Protein AF-A0A936B765-F1 (afdb_monomer)

Mean predicted aligned error: 6.39 Å

Nearest PDB structures (foldseek):
  8abq-assembly1_C  TM=3.363E-01  e=2.699E+00  Homo sapiens
  8a1g-assembly2_D  TM=4.398E-01  e=5.601E+00  Homo sapiens
  8ceg-assembly1_A  TM=3.003E-01  e=4.733E+00  Homo sapiens

Solvent-accessible surface area (backbone atoms only — not comparable to full-atom values): 5578 Å² total; per-residue (Å²): 110,64,68,58,41,49,53,52,23,52,53,29,41,52,51,13,52,52,27,38,53,50,14,51,54,41,45,52,51,48,56,52,36,48,75,72,72,44,90,72,77,67,60,62,27,50,51,26,42,51,48,14,52,53,28,41,53,36,19,53,47,26,51,40,48,60,72,67,76,54,84,56,64,68,59,52,52,60,49,45,44,65,59,49,53,51,51,52,50,52,52,51,53,51,49,49,54,64,71,44,73,75,64,80,126

Foldseek 3Di:
DLVVLVVLLVVLQVLLVVLVVQLVVVVVVCVVCVVVVHDDDPVRSVVSNVSSVLSVVLSVLSVCVSVVNDDDPVSVCSNCVVVVVVVVVVVVVVVVCVVCVNPDD

Sequence (105 aa):
MKSLILILTILYSVVAIYTAYMAIIHLFVYFANQRLGHTESFRLPLIYLTCALLFGTVSFIGYKLFSGSSSHFLLKTWFYLPATAVGLYVLWAILLVFSSGGKWN

Structure (mmCIF, N/CA/C/O backbone):
data_AF-A0A936B765-F1
#
_entry.id   AF-A0A936B765-F1
#
loop_
_atom_site.group_PDB
_atom_site.id
_atom_site.type_symbol
_atom_site.label_atom_id
_atom_site.label_alt_id
_atom_site.label_comp_id
_atom_site.label_asym_id
_atom_site.label_entity_id
_atom_site.label_seq_id
_atom_site.pdbx_PDB_ins_code
_atom_site.Cartn_x
_atom_site.Cartn_y
_atom_site.Cartn_z
_atom_site.occupancy
_atom_site.B_iso_or_equiv
_atom_site.auth_seq_id
_atom_site.auth_comp_id
_atom_site.auth_asym_id
_atom_site.auth_atom_id
_atom_site.pdbx_PDB_model_num
ATOM 1 N N . MET A 1 1 ? -16.602 3.463 14.759 1.00 68.94 1 MET A N 1
ATOM 2 C CA . MET A 1 1 ? -15.832 2.498 13.930 1.00 68.94 1 MET A CA 1
ATOM 3 C C . MET A 1 1 ? -15.842 2.822 12.437 1.00 68.94 1 MET A C 1
ATOM 5 O O . MET A 1 1 ? -14.774 2.797 11.844 1.00 68.94 1 MET A O 1
ATOM 9 N N . LYS A 1 2 ? -16.987 3.164 11.820 1.00 80.81 2 LYS A N 1
ATOM 10 C CA . LYS A 1 2 ? -17.045 3.499 10.380 1.00 80.81 2 LYS A CA 1
ATOM 11 C C . LYS A 1 2 ? -16.109 4.644 9.964 1.00 80.81 2 LYS A C 1
ATOM 13 O O . LYS A 1 2 ? -15.440 4.520 8.948 1.00 80.81 2 LYS A O 1
ATOM 18 N N . SER A 1 3 ? -15.986 5.695 10.779 1.00 86.19 3 SER A N 1
ATOM 19 C CA . SER A 1 3 ? -15.067 6.812 10.508 1.00 86.19 3 SER A CA 1
ATOM 20 C C . SER A 1 3 ? -13.597 6.379 10.467 1.00 86.19 3 SER A C 1
ATOM 22 O O . SER A 1 3 ? -12.851 6.832 9.613 1.00 86.19 3 SER A O 1
ATOM 24 N N . LEU A 1 4 ? -13.188 5.448 11.338 1.00 88.25 4 LEU A N 1
ATOM 25 C CA . LEU A 1 4 ? -11.821 4.915 11.355 1.00 88.25 4 LEU A CA 1
ATOM 26 C C . LEU A 1 4 ? -11.534 4.068 10.108 1.00 88.25 4 LEU A C 1
ATOM 28 O O . LEU A 1 4 ? -10.472 4.205 9.513 1.00 88.25 4 LEU A O 1
ATOM 32 N N . ILE A 1 5 ? -12.493 3.237 9.683 1.00 90.44 5 ILE A N 1
ATOM 33 C CA . ILE A 1 5 ? -12.384 2.467 8.432 1.00 90.44 5 ILE A CA 1
ATOM 34 C C . ILE A 1 5 ? -12.235 3.420 7.243 1.00 90.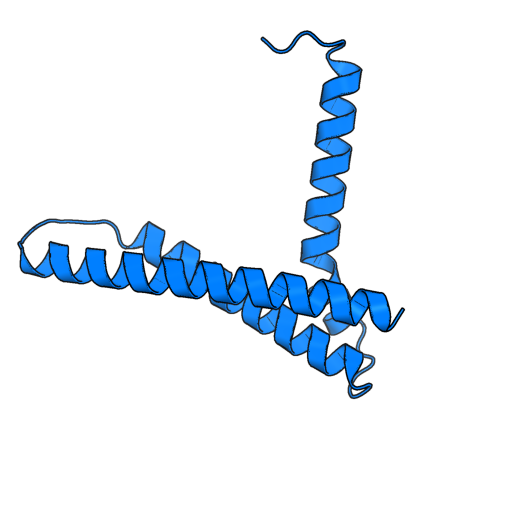44 5 ILE A C 1
ATOM 36 O O . ILE A 1 5 ? -11.377 3.198 6.395 1.00 90.44 5 ILE A O 1
ATOM 40 N N . LEU A 1 6 ? -13.019 4.500 7.203 1.00 91.31 6 LEU A N 1
ATOM 41 C CA . LEU A 1 6 ? -12.935 5.503 6.143 1.00 91.31 6 LEU A CA 1
ATOM 42 C C . LEU A 1 6 ? -11.556 6.175 6.102 1.00 91.31 6 LEU A C 1
ATOM 44 O O . LEU A 1 6 ? -10.936 6.215 5.044 1.00 91.31 6 LEU A O 1
ATOM 48 N N . ILE A 1 7 ? -11.054 6.644 7.249 1.00 93.50 7 ILE A N 1
ATOM 49 C CA . ILE A 1 7 ? -9.739 7.298 7.349 1.00 93.50 7 ILE A CA 1
ATOM 50 C C . ILE A 1 7 ? -8.627 6.352 6.886 1.00 93.50 7 ILE A C 1
ATOM 52 O O . ILE A 1 7 ? -7.822 6.727 6.036 1.00 93.50 7 ILE A O 1
ATOM 56 N N . LEU A 1 8 ? -8.600 5.115 7.392 1.00 93.44 8 LEU A N 1
ATOM 57 C CA . LEU A 1 8 ? -7.602 4.122 6.986 1.00 93.44 8 LEU A CA 1
ATOM 58 C C . LEU A 1 8 ? -7.702 3.786 5.495 1.00 93.44 8 LEU A C 1
ATOM 60 O O . LEU A 1 8 ? -6.681 3.694 4.825 1.00 93.44 8 LEU A O 1
ATOM 64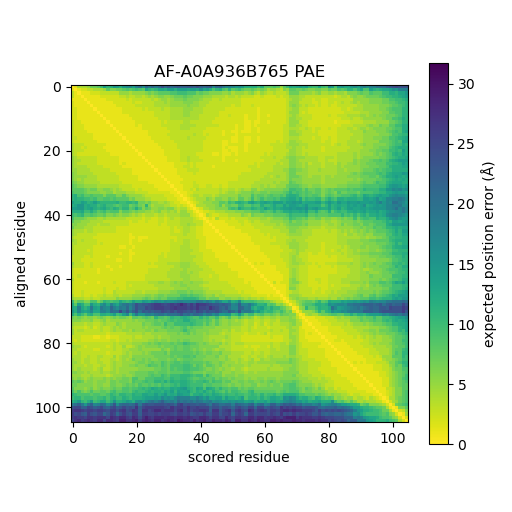 N N . THR A 1 9 ? -8.918 3.675 4.956 1.00 94.19 9 THR A N 1
ATOM 65 C CA . THR A 1 9 ? -9.132 3.438 3.520 1.00 94.19 9 THR A CA 1
ATOM 66 C C . THR A 1 9 ? -8.548 4.573 2.684 1.00 94.19 9 THR A C 1
ATOM 68 O O . THR A 1 9 ? -7.837 4.310 1.720 1.00 94.19 9 THR A O 1
ATOM 71 N N . ILE A 1 10 ? -8.788 5.831 3.068 1.00 95.19 10 ILE A N 1
ATOM 72 C CA . ILE A 1 10 ? -8.218 6.998 2.381 1.00 95.19 10 ILE A CA 1
ATOM 73 C C . ILE A 1 10 ? -6.688 6.969 2.453 1.00 95.19 10 ILE A C 1
ATOM 75 O O . ILE A 1 10 ? -6.035 7.138 1.426 1.00 95.19 10 ILE A O 1
ATOM 79 N N . LEU A 1 11 ? -6.111 6.701 3.628 1.00 95.19 11 LEU A N 1
ATOM 80 C CA . LEU A 1 11 ? -4.657 6.599 3.788 1.00 95.19 11 LEU A CA 1
ATOM 81 C C . LEU A 1 11 ? -4.063 5.506 2.891 1.00 95.19 11 LEU A C 1
ATOM 83 O O . LEU A 1 11 ? -3.095 5.759 2.176 1.00 95.19 11 LEU A O 1
ATOM 87 N N . TYR A 1 12 ? -4.667 4.316 2.863 1.00 95.38 12 TYR A N 1
ATOM 88 C CA . TYR A 1 12 ? -4.225 3.228 1.990 1.00 95.38 12 TYR A CA 1
ATOM 89 C C . TYR A 1 12 ? -4.369 3.576 0.508 1.00 95.38 12 TYR A C 1
ATOM 91 O O . TYR A 1 12 ? -3.470 3.259 -0.266 1.00 95.38 12 TYR A O 1
ATOM 99 N N . SER A 1 13 ? -5.433 4.280 0.110 1.00 95.56 13 SER A N 1
ATOM 100 C CA . SER A 1 13 ? -5.585 4.787 -1.259 1.00 95.56 13 SER A CA 1
ATOM 101 C C . SER A 1 13 ? -4.474 5.760 -1.639 1.00 95.56 13 SER A C 1
ATOM 103 O O . SER A 1 13 ? -3.911 5.642 -2.723 1.00 95.56 13 SER A O 1
ATOM 105 N N . VAL A 1 14 ? -4.125 6.701 -0.758 1.00 97.31 14 VAL A N 1
ATOM 106 C CA . VAL A 1 14 ? -3.044 7.665 -1.013 1.00 97.31 14 VAL A CA 1
ATOM 107 C C . VAL A 1 14 ? -1.708 6.940 -1.184 1.00 97.31 14 VAL A C 1
ATOM 109 O O . VAL A 1 14 ? -0.981 7.212 -2.140 1.00 97.31 14 VAL A O 1
ATOM 112 N N . VAL A 1 15 ? -1.408 5.966 -0.319 1.00 95.19 15 VAL A N 1
ATOM 113 C CA . VAL A 1 15 ? -0.189 5.146 -0.430 1.00 95.19 15 VAL A CA 1
ATOM 114 C C . VAL A 1 15 ? -0.190 4.314 -1.716 1.00 95.19 15 VAL A C 1
ATOM 116 O O . VAL A 1 15 ? 0.833 4.245 -2.400 1.00 95.19 15 VAL A O 1
ATOM 119 N N . ALA A 1 16 ? -1.326 3.720 -2.090 1.00 96.56 16 ALA A N 1
ATOM 120 C CA . ALA A 1 16 ? -1.466 2.967 -3.336 1.00 96.56 16 ALA A CA 1
ATOM 121 C C . ALA A 1 16 ? -1.218 3.852 -4.568 1.00 96.56 16 ALA A C 1
ATOM 123 O O . ALA A 1 16 ? -0.471 3.462 -5.460 1.00 96.56 16 ALA A O 1
ATOM 124 N N . ILE A 1 17 ? -1.779 5.065 -4.596 1.00 97.50 17 ILE A N 1
ATOM 125 C CA . ILE A 1 17 ? -1.579 6.028 -5.690 1.00 97.50 17 ILE A CA 1
ATOM 126 C C . ILE A 1 17 ? -0.110 6.451 -5.775 1.00 97.50 17 ILE A C 1
ATOM 128 O O . ILE A 1 17 ? 0.472 6.437 -6.858 1.00 97.50 17 ILE A O 1
ATOM 132 N N . TYR A 1 18 ? 0.512 6.787 -4.643 1.00 97.19 18 TYR A N 1
ATOM 133 C CA . TYR A 1 18 ? 1.921 7.177 -4.604 1.00 97.19 18 TYR A CA 1
ATOM 134 C C . TYR A 1 18 ? 2.848 6.054 -5.091 1.00 97.19 18 TYR A C 1
ATOM 136 O O . TYR A 1 18 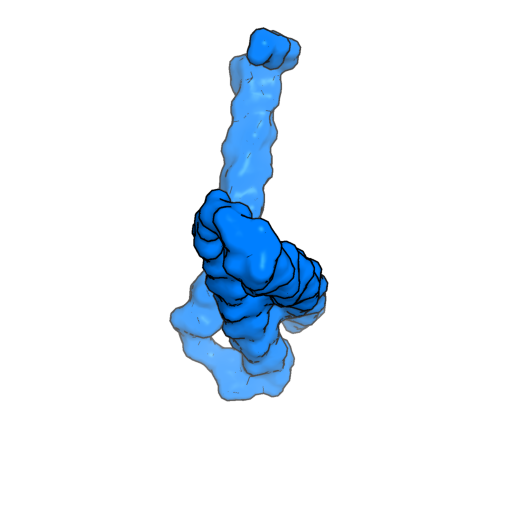? 3.736 6.279 -5.914 1.00 97.19 18 TYR A O 1
ATOM 144 N N . THR A 1 19 ? 2.633 4.828 -4.612 1.00 96.50 19 THR A N 1
ATOM 145 C CA . THR A 1 19 ? 3.444 3.671 -5.018 1.00 96.50 19 THR A CA 1
ATOM 146 C C . THR A 1 19 ? 3.200 3.285 -6.475 1.00 96.50 19 THR A C 1
ATOM 148 O O . THR A 1 19 ? 4.158 2.945 -7.165 1.00 96.50 19 THR A O 1
ATOM 151 N N . ALA A 1 20 ? 1.972 3.420 -6.985 1.00 96.69 20 ALA A N 1
ATOM 152 C CA . ALA A 1 20 ? 1.671 3.240 -8.405 1.00 96.69 20 ALA A CA 1
ATOM 153 C C . ALA A 1 20 ? 2.393 4.281 -9.271 1.00 96.69 20 ALA A C 1
ATOM 155 O O . ALA A 1 20 ? 3.007 3.925 -10.276 1.00 96.69 20 ALA A O 1
ATOM 156 N N . TYR A 1 21 ? 2.381 5.550 -8.856 1.00 97.19 21 TYR A N 1
ATOM 157 C CA . TYR A 1 21 ? 3.137 6.611 -9.516 1.00 97.19 21 TYR A CA 1
ATOM 158 C C . TYR A 1 21 ? 4.636 6.282 -9.557 1.00 97.19 21 TYR A C 1
ATOM 160 O O . TYR A 1 21 ? 5.240 6.287 -10.630 1.00 97.19 21 TYR A O 1
ATOM 168 N N . MET A 1 22 ? 5.227 5.905 -8.417 1.00 97.19 22 MET A N 1
ATOM 169 C CA . MET A 1 22 ? 6.637 5.508 -8.363 1.00 97.19 22 MET A CA 1
ATOM 170 C C . MET A 1 22 ? 6.933 4.291 -9.242 1.00 97.19 22 MET A C 1
ATOM 172 O O . MET A 1 22 ? 7.949 4.286 -9.936 1.00 97.19 22 MET A O 1
ATOM 176 N N . ALA A 1 23 ? 6.048 3.293 -9.270 1.00 96.25 23 ALA A N 1
ATOM 177 C CA . ALA A 1 23 ? 6.192 2.129 -10.136 1.00 96.25 23 ALA A CA 1
ATOM 178 C C . ALA A 1 23 ? 6.240 2.529 -11.615 1.00 96.25 23 ALA A C 1
ATOM 180 O O . ALA A 1 23 ? 7.125 2.074 -12.334 1.00 96.25 23 ALA A O 1
ATOM 181 N N . ILE A 1 24 ? 5.338 3.412 -12.056 1.00 96.06 24 ILE A N 1
ATOM 182 C CA . ILE A 1 24 ? 5.280 3.881 -13.448 1.00 96.06 24 ILE A CA 1
ATOM 183 C C . ILE A 1 24 ? 6.563 4.622 -13.829 1.00 96.06 24 ILE A C 1
ATOM 185 O O . ILE A 1 24 ? 7.137 4.333 -14.878 1.00 96.06 24 ILE A O 1
ATOM 189 N N . ILE A 1 25 ? 7.046 5.534 -12.980 1.00 96.38 25 ILE A N 1
ATOM 190 C CA . ILE A 1 25 ? 8.282 6.280 -13.251 1.00 96.38 25 ILE A CA 1
ATOM 191 C C . ILE A 1 25 ? 9.481 5.331 -13.359 1.00 96.38 25 ILE A C 1
ATOM 193 O O . ILE A 1 25 ? 10.238 5.408 -14.323 1.00 96.38 25 ILE A O 1
ATOM 197 N N . HIS A 1 26 ? 9.635 4.395 -12.420 1.00 93.94 26 HIS A N 1
ATOM 198 C CA . HIS A 1 26 ? 10.758 3.454 -12.450 1.00 93.94 26 HIS A CA 1
ATOM 199 C C . HIS A 1 26 ? 10.657 2.461 -13.613 1.00 93.94 26 HIS A C 1
ATOM 201 O O . HIS A 1 26 ? 11.681 2.075 -14.169 1.00 93.94 26 HIS A O 1
ATOM 207 N N . LEU A 1 27 ? 9.445 2.065 -14.015 1.00 94.12 27 LEU A N 1
ATOM 208 C CA . LEU A 1 27 ? 9.234 1.262 -15.220 1.00 94.12 27 LEU A CA 1
ATOM 209 C C . LEU A 1 27 ? 9.642 2.032 -16.473 1.00 94.12 27 LEU A C 1
ATOM 211 O O . LEU A 1 27 ? 10.339 1.487 -17.326 1.00 94.12 27 LEU A O 1
ATOM 215 N N . PHE A 1 28 ? 9.235 3.297 -16.575 1.00 93.81 28 PHE A N 1
ATOM 216 C CA . PHE A 1 28 ? 9.617 4.155 -17.688 1.00 93.81 28 PHE A CA 1
ATOM 217 C C . PHE A 1 28 ? 11.141 4.292 -17.788 1.00 93.81 28 PHE A C 1
ATOM 219 O O . PHE A 1 28 ? 11.697 4.060 -18.860 1.00 93.81 28 PHE A O 1
ATOM 226 N N . VAL A 1 29 ? 11.811 4.598 -16.672 1.00 92.75 29 VAL A N 1
ATOM 227 C CA . VAL A 1 29 ? 13.276 4.715 -16.607 1.00 92.75 29 VAL A CA 1
ATOM 228 C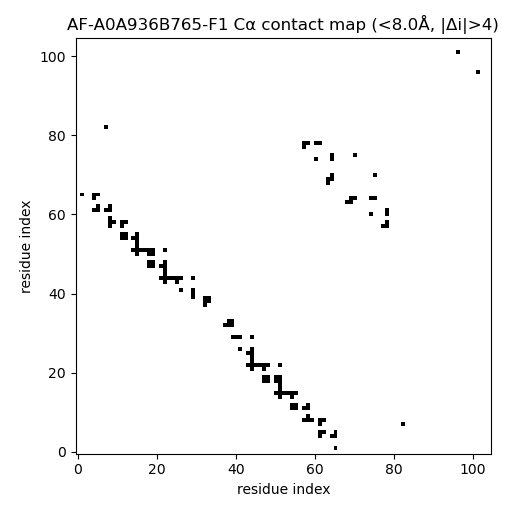 C . VAL A 1 29 ? 13.949 3.398 -16.999 1.00 92.75 29 VAL A C 1
ATOM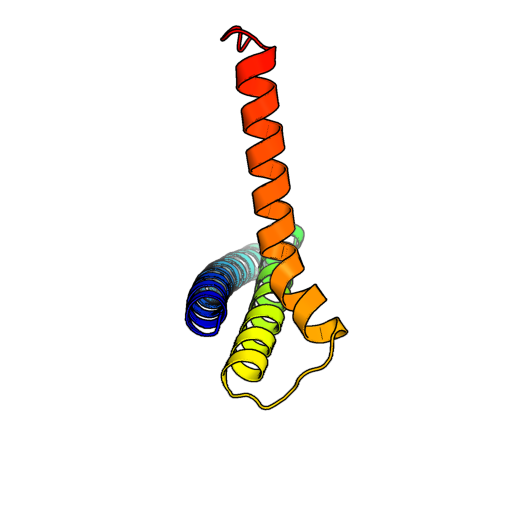 230 O O . VAL A 1 29 ? 14.814 3.402 -17.870 1.00 92.75 29 VAL A O 1
ATOM 233 N N . TYR A 1 30 ? 13.481 2.268 -16.460 1.00 93.56 30 TYR A N 1
ATOM 234 C CA . TYR A 1 30 ? 14.001 0.942 -16.800 1.00 93.56 30 TYR A CA 1
ATOM 235 C C . TYR A 1 30 ? 13.937 0.662 -18.309 1.00 93.56 30 TYR A C 1
ATOM 237 O O . TYR A 1 30 ? 14.938 0.282 -18.921 1.00 93.56 30 TYR A O 1
ATOM 245 N N . PHE A 1 31 ? 12.779 0.885 -18.939 1.00 93.00 31 PHE A N 1
ATOM 246 C CA . PHE A 1 31 ? 12.625 0.654 -20.377 1.00 93.00 31 PHE A CA 1
ATOM 247 C C . PHE A 1 31 ? 13.407 1.661 -21.227 1.00 93.00 31 PHE A C 1
ATOM 249 O O . PHE A 1 31 ? 13.925 1.292 -22.283 1.00 93.00 31 PHE A O 1
ATOM 256 N N . ALA A 1 32 ? 13.516 2.917 -20.787 1.00 92.06 32 ALA A N 1
ATOM 257 C CA . ALA A 1 32 ? 14.334 3.921 -21.459 1.00 92.06 32 ALA A CA 1
ATOM 258 C C . ALA A 1 32 ? 15.820 3.526 -21.440 1.00 92.06 32 ALA A C 1
ATOM 260 O O . ALA A 1 32 ? 16.472 3.536 -22.483 1.00 92.06 32 ALA A O 1
ATOM 261 N N . ASN A 1 33 ? 16.328 3.089 -20.288 1.00 91.31 33 ASN A N 1
ATOM 262 C CA . ASN A 1 33 ? 17.720 2.680 -20.125 1.00 91.31 33 ASN A CA 1
ATOM 263 C C . ASN A 1 33 ? 18.056 1.401 -20.895 1.00 91.31 33 ASN A C 1
ATOM 265 O O . ASN A 1 33 ? 19.110 1.340 -21.530 1.00 91.31 33 ASN A O 1
ATOM 269 N N . GLN A 1 34 ? 17.136 0.433 -20.959 1.00 89.44 34 GLN A N 1
ATOM 270 C CA . GLN A 1 34 ? 17.317 -0.740 -21.821 1.00 89.44 34 GLN A CA 1
ATOM 271 C C . GLN A 1 34 ? 17.466 -0.370 -23.300 1.00 89.44 34 GLN A C 1
ATOM 273 O O . GLN A 1 34 ? 18.293 -0.956 -23.997 1.00 89.44 34 GLN A O 1
ATOM 278 N N . ARG A 1 35 ? 16.707 0.619 -23.788 1.00 88.50 35 ARG A N 1
ATOM 279 C CA . ARG A 1 35 ? 16.824 1.094 -25.178 1.00 88.50 35 ARG A CA 1
ATOM 280 C C . ARG A 1 35 ? 18.143 1.814 -25.455 1.00 88.50 35 ARG A C 1
ATOM 282 O O . ARG A 1 35 ? 18.598 1.800 -26.593 1.00 88.50 35 ARG A O 1
ATOM 289 N N . LEU A 1 36 ? 18.752 2.411 -24.434 1.00 91.56 36 LEU A N 1
ATOM 290 C CA . LEU A 1 36 ? 20.067 3.058 -24.508 1.00 91.56 36 LEU A CA 1
ATOM 291 C C . LEU A 1 36 ? 21.236 2.069 -24.337 1.00 91.56 36 LEU A C 1
ATOM 293 O O . LEU A 1 36 ? 22.392 2.477 -24.382 1.00 91.56 36 LEU A O 1
ATOM 297 N N . GLY A 1 37 ? 20.954 0.773 -24.156 1.00 89.94 37 GLY A N 1
ATOM 298 C CA . GLY A 1 37 ? 21.971 -0.263 -23.961 1.00 89.94 37 GLY A CA 1
ATOM 299 C C . GLY A 1 37 ? 22.505 -0.358 -22.528 1.00 89.94 37 GLY A C 1
ATOM 300 O O . GLY A 1 37 ? 23.474 -1.076 -22.286 1.00 89.94 37 GLY A O 1
ATOM 301 N N . HIS A 1 38 ? 21.882 0.331 -21.568 1.00 88.69 38 HIS A N 1
ATOM 302 C CA . HIS A 1 38 ? 22.235 0.234 -20.156 1.00 88.69 38 HIS A CA 1
ATOM 303 C C . HIS A 1 38 ? 21.497 -0.927 -19.480 1.00 88.69 38 HIS A C 1
ATOM 305 O O . HIS A 1 38 ? 20.292 -1.124 -19.654 1.00 88.69 38 HIS A O 1
ATOM 311 N N . THR A 1 39 ? 22.217 -1.690 -18.657 1.00 84.56 39 THR A N 1
ATOM 312 C CA . THR A 1 39 ? 21.634 -2.754 -17.835 1.00 84.56 39 THR A CA 1
ATOM 313 C C . THR A 1 39 ? 21.180 -2.187 -16.495 1.00 84.56 39 THR A C 1
ATOM 315 O O . THR A 1 39 ? 21.994 -1.982 -15.596 1.00 84.56 39 THR A O 1
ATOM 318 N N . GLU A 1 40 ? 19.878 -1.965 -16.339 1.00 84.12 40 GLU A N 1
ATOM 319 C CA . GLU A 1 40 ? 19.273 -1.647 -15.044 1.00 84.12 40 GLU A CA 1
ATOM 320 C C . GLU A 1 40 ? 18.546 -2.846 -14.437 1.00 84.12 40 GLU A C 1
ATOM 322 O O . GLU A 1 40 ? 18.082 -3.751 -15.131 1.00 84.12 40 GLU A O 1
ATOM 327 N N . SER A 1 41 ? 18.436 -2.859 -13.107 1.00 88.56 41 SER A N 1
ATOM 328 C CA . SER A 1 41 ? 17.696 -3.892 -12.386 1.00 88.56 41 SER A CA 1
ATOM 329 C C . SER A 1 41 ? 16.200 -3.580 -12.349 1.00 88.56 41 SER A C 1
ATOM 331 O O . SER A 1 41 ? 15.790 -2.501 -11.928 1.00 88.56 41 SER A O 1
ATOM 333 N N . PHE A 1 42 ? 15.367 -4.576 -12.657 1.00 91.25 42 PHE A N 1
ATOM 334 C CA . PHE A 1 42 ? 13.905 -4.476 -12.544 1.00 91.25 42 PHE A CA 1
ATOM 335 C C . PHE A 1 42 ? 13.391 -4.510 -11.088 1.00 91.25 42 PHE A C 1
ATOM 337 O O . PHE A 1 42 ? 12.191 -4.440 -10.826 1.00 91.25 42 PHE A O 1
ATOM 344 N N . ARG A 1 43 ? 14.284 -4.631 -10.101 1.00 92.62 43 ARG A N 1
ATOM 345 C CA . ARG A 1 43 ? 13.901 -4.828 -8.698 1.00 92.62 43 ARG A CA 1
ATOM 346 C C . ARG A 1 43 ? 13.091 -3.662 -8.127 1.00 92.62 43 ARG A C 1
ATOM 348 O O . ARG A 1 43 ? 12.080 -3.894 -7.475 1.00 92.62 43 ARG A O 1
ATOM 355 N N . LEU A 1 44 ? 13.529 -2.425 -8.360 1.00 90.81 44 LEU A N 1
ATOM 356 C CA . LEU A 1 44 ? 12.855 -1.226 -7.850 1.00 90.81 44 LEU A CA 1
ATOM 357 C C . LEU A 1 44 ? 11.432 -1.056 -8.406 1.00 90.81 44 LEU A C 1
ATOM 359 O O . LEU A 1 44 ? 10.509 -0.957 -7.593 1.00 90.81 44 LEU A O 1
ATOM 363 N N . PRO A 1 45 ? 11.203 -1.075 -9.737 1.00 92.56 45 PRO A N 1
ATOM 364 C CA . PRO A 1 45 ? 9.846 -0.973 -10.266 1.00 92.56 45 PRO A CA 1
ATOM 365 C C . PRO A 1 45 ? 8.950 -2.119 -9.786 1.00 92.56 45 PRO A C 1
ATOM 367 O O . PRO A 1 45 ? 7.794 -1.877 -9.443 1.00 92.56 45 PRO A O 1
ATOM 370 N N . LEU A 1 46 ? 9.482 -3.343 -9.674 1.00 93.50 46 LEU A N 1
ATOM 371 C CA . LEU A 1 46 ? 8.728 -4.490 -9.165 1.00 93.50 46 LEU A CA 1
ATOM 372 C C . LEU A 1 46 ? 8.273 -4.302 -7.711 1.00 93.50 46 LEU A C 1
ATOM 374 O O . LEU A 1 46 ? 7.124 -4.612 -7.392 1.00 93.50 46 LEU A O 1
ATOM 378 N N . ILE A 1 47 ? 9.141 -3.787 -6.832 1.00 95.00 47 ILE A N 1
ATOM 379 C CA . ILE A 1 47 ? 8.789 -3.514 -5.430 1.00 95.00 47 ILE A CA 1
ATOM 380 C C . ILE A 1 47 ? 7.643 -2.503 -5.369 1.00 95.00 47 ILE A C 1
ATOM 382 O O . ILE A 1 47 ? 6.624 -2.781 -4.738 1.00 95.00 47 ILE A O 1
ATOM 386 N N . TYR A 1 48 ? 7.767 -1.369 -6.064 1.00 96.00 48 TYR A N 1
ATOM 387 C CA . TYR A 1 48 ? 6.723 -0.342 -6.059 1.00 96.00 48 TYR A CA 1
ATOM 388 C C . TYR A 1 48 ? 5.406 -0.843 -6.651 1.00 96.00 48 TYR A C 1
ATOM 390 O O . TYR A 1 48 ? 4.345 -0.559 -6.098 1.00 96.00 48 TYR A O 1
ATOM 398 N N . LEU A 1 49 ? 5.462 -1.639 -7.721 1.00 95.19 49 LEU A N 1
ATOM 399 C CA . LEU A 1 49 ? 4.278 -2.231 -8.340 1.00 95.19 49 LEU A CA 1
ATOM 400 C C . LEU A 1 49 ? 3.593 -3.229 -7.399 1.00 95.19 49 LEU A C 1
ATOM 402 O O . LEU A 1 49 ? 2.372 -3.212 -7.252 1.00 95.19 49 LEU A O 1
ATOM 406 N N . THR A 1 50 ? 4.379 -4.047 -6.697 1.00 95.38 50 THR A N 1
ATOM 407 C CA . THR A 1 50 ? 3.862 -4.979 -5.686 1.00 95.38 50 THR A CA 1
ATOM 408 C C . THR A 1 50 ? 3.213 -4.221 -4.528 1.00 95.38 50 THR A C 1
ATOM 410 O O . THR A 1 50 ? 2.109 -4.566 -4.109 1.00 95.38 50 THR A O 1
ATOM 413 N N . CYS A 1 51 ? 3.844 -3.150 -4.039 1.00 94.19 51 CYS A N 1
ATOM 414 C CA . CYS A 1 51 ? 3.267 -2.292 -3.004 1.00 94.19 51 CYS A CA 1
ATOM 415 C C . CYS A 1 51 ? 1.967 -1.620 -3.467 1.00 94.19 51 CYS A C 1
ATOM 417 O O . CYS A 1 51 ? 0.999 -1.608 -2.709 1.00 94.19 51 CYS A O 1
ATOM 419 N N . ALA A 1 52 ? 1.911 -1.121 -4.703 1.00 95.88 52 ALA A N 1
ATOM 420 C CA . ALA A 1 52 ? 0.710 -0.510 -5.265 1.00 95.88 52 ALA A CA 1
ATOM 421 C C . ALA A 1 52 ? -0.465 -1.494 -5.307 1.00 95.88 52 ALA A C 1
ATO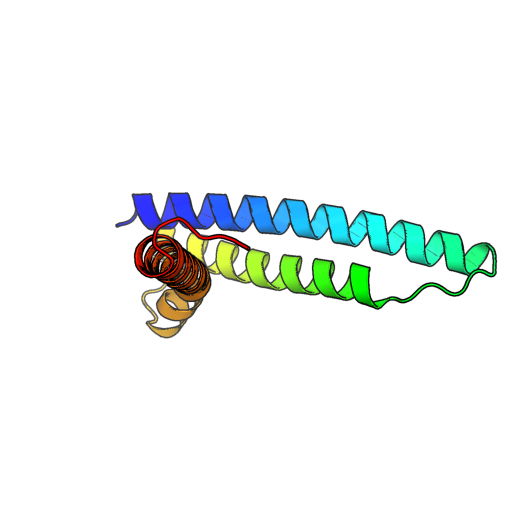M 423 O O . ALA A 1 52 ? -1.573 -1.156 -4.888 1.00 95.88 52 ALA A O 1
ATOM 424 N N . LEU A 1 53 ? -0.214 -2.733 -5.740 1.00 95.75 53 LEU A N 1
ATOM 425 C CA . LEU A 1 53 ? -1.220 -3.795 -5.735 1.00 95.75 53 LEU A CA 1
ATOM 426 C C . LEU A 1 53 ? -1.655 -4.159 -4.311 1.00 95.75 53 LEU A C 1
ATOM 428 O O . LEU A 1 53 ? -2.853 -4.240 -4.035 1.00 95.75 53 LEU A O 1
ATOM 432 N N . LEU A 1 54 ? -0.708 -4.329 -3.387 1.00 94.94 54 LEU A N 1
ATOM 433 C CA . LEU A 1 54 ? -1.013 -4.643 -1.991 1.00 94.94 54 LEU A CA 1
ATOM 434 C C . LEU A 1 54 ? -1.887 -3.555 -1.355 1.00 94.94 54 LEU A C 1
ATOM 436 O O . LEU A 1 54 ? -2.986 -3.854 -0.892 1.00 94.94 54 LEU A O 1
ATOM 440 N N . PHE A 1 55 ? -1.479 -2.287 -1.393 1.00 94.94 55 PHE A N 1
ATOM 441 C CA . PHE A 1 55 ? -2.276 -1.205 -0.806 1.00 94.94 55 PHE A CA 1
ATOM 442 C C . PHE A 1 55 ? -3.580 -0.937 -1.568 1.00 94.94 55 PHE A C 1
ATOM 444 O O . PHE A 1 55 ? -4.587 -0.598 -0.944 1.00 94.94 55 PHE A O 1
ATOM 451 N N . GLY A 1 56 ? -3.607 -1.162 -2.884 1.00 95.12 56 GLY A N 1
ATOM 452 C CA . GLY A 1 56 ? -4.826 -1.091 -3.688 1.00 95.12 56 GLY A CA 1
ATOM 453 C C . GLY A 1 56 ? -5.867 -2.127 -3.258 1.00 95.12 56 GLY A C 1
ATOM 454 O O . GLY A 1 56 ? -7.028 -1.782 -3.035 1.00 95.12 56 GLY A O 1
ATOM 455 N N . THR A 1 57 ? -5.454 -3.384 -3.057 1.00 94.19 57 THR A N 1
ATOM 456 C CA . THR A 1 57 ? -6.358 -4.444 -2.567 1.00 94.19 57 THR A CA 1
ATOM 457 C C . THR A 1 57 ? -6.855 -4.159 -1.153 1.00 94.19 57 THR A C 1
ATOM 459 O O . THR A 1 57 ? -8.048 -4.300 -0.883 1.00 94.19 57 THR A O 1
ATOM 462 N N . VAL A 1 58 ? -5.978 -3.689 -0.261 1.00 94.00 58 VAL A N 1
ATOM 463 C CA . VAL A 1 58 ? -6.351 -3.311 1.109 1.00 94.00 58 VAL A CA 1
ATOM 464 C C . VAL A 1 58 ? -7.353 -2.150 1.105 1.00 94.00 58 VAL A C 1
ATOM 466 O O . VAL A 1 58 ? -8.357 -2.208 1.817 1.00 94.00 58 VAL A O 1
ATOM 469 N N . SER A 1 59 ? -7.140 -1.126 0.274 1.00 93.81 59 SER A N 1
ATOM 470 C CA . SER A 1 59 ? -8.082 -0.011 0.133 1.00 93.81 59 SER A CA 1
ATOM 471 C C . SER A 1 59 ? -9.447 -0.470 -0.398 1.00 93.81 59 SER A C 1
ATOM 473 O O . SER A 1 59 ? -10.489 -0.127 0.168 1.00 93.81 59 SER A O 1
ATOM 475 N N . PHE A 1 60 ? -9.465 -1.333 -1.418 1.00 92.06 60 PHE A N 1
ATOM 476 C CA . PHE A 1 60 ? -10.708 -1.901 -1.944 1.00 92.06 60 PHE A CA 1
ATOM 477 C C . PHE A 1 60 ? -11.489 -2.680 -0.874 1.00 92.06 60 PHE A C 1
ATOM 479 O O . PHE A 1 60 ? -12.709 -2.534 -0.750 1.00 92.06 60 PHE A O 1
ATOM 486 N N . ILE A 1 61 ? -10.788 -3.466 -0.053 1.00 92.00 61 ILE A N 1
ATOM 487 C CA . ILE A 1 61 ? -11.386 -4.171 1.086 1.00 92.00 61 ILE A CA 1
ATOM 488 C C . ILE A 1 61 ? -11.941 -3.172 2.109 1.00 92.00 61 ILE A C 1
ATOM 490 O O . ILE A 1 61 ? -13.064 -3.351 2.583 1.00 92.00 61 ILE A O 1
ATOM 494 N N . GLY A 1 62 ? -11.216 -2.090 2.400 1.00 90.44 62 GLY A N 1
ATOM 495 C CA . GLY A 1 62 ? -11.683 -0.998 3.258 1.00 90.44 62 GLY A CA 1
ATOM 496 C C . GLY A 1 62 ? -12.999 -0.381 2.784 1.00 90.44 62 GLY A C 1
ATOM 497 O O . GLY A 1 62 ? -13.944 -0.243 3.566 1.00 90.44 62 GLY A O 1
ATOM 498 N N . TYR A 1 63 ? -13.121 -0.118 1.482 1.00 91.00 63 TYR A N 1
ATOM 499 C CA . TYR A 1 63 ? -14.363 0.361 0.870 1.00 91.00 63 TYR A CA 1
ATOM 500 C C . TYR A 1 63 ? -15.518 -0.651 1.003 1.00 91.00 63 TYR A C 1
ATOM 502 O O . TYR A 1 63 ? -16.647 -0.280 1.350 1.00 91.00 63 TYR A O 1
ATOM 510 N N . LYS A 1 64 ? -15.255 -1.949 0.795 1.00 89.38 64 LYS A N 1
ATOM 511 C CA . LYS A 1 64 ? -16.251 -3.023 0.986 1.00 89.38 64 LYS A CA 1
ATOM 512 C C . LYS A 1 64 ? -16.699 -3.167 2.445 1.00 89.38 64 LYS A C 1
ATOM 514 O O . LYS A 1 64 ? -17.881 -3.402 2.703 1.00 89.38 64 LYS A O 1
ATOM 519 N N . LEU A 1 65 ? -15.784 -2.995 3.397 1.00 88.62 65 LEU A N 1
ATOM 520 C CA . LEU A 1 65 ? -16.092 -2.987 4.830 1.00 88.62 65 LEU A CA 1
ATOM 521 C C . LEU A 1 65 ? -16.906 -1.746 5.225 1.00 88.62 65 LEU A C 1
ATOM 523 O O . LEU A 1 65 ? -17.845 -1.852 6.015 1.00 88.62 65 LEU A O 1
ATOM 527 N N . PHE A 1 66 ? -16.590 -0.577 4.660 1.00 86.88 66 PHE A N 1
ATOM 528 C CA . PHE A 1 66 ? -17.314 0.669 4.924 1.00 86.88 66 PHE A CA 1
ATOM 529 C C . PHE A 1 66 ? -18.753 0.645 4.387 1.00 86.88 66 PHE A C 1
ATOM 531 O O . PHE A 1 66 ? -19.680 1.057 5.088 1.00 86.88 66 PHE A O 1
ATOM 538 N N . SER A 1 67 ? -18.949 0.108 3.179 1.00 84.88 67 SER A N 1
ATOM 539 C CA . SER A 1 67 ? -20.260 -0.017 2.518 1.00 84.88 67 SER A CA 1
ATOM 540 C C . SER A 1 67 ? -21.191 -1.061 3.154 1.00 84.88 67 SER A C 1
ATOM 542 O O . SER A 1 67 ? -22.325 -1.215 2.714 1.00 84.88 67 SER A O 1
ATOM 544 N N . GLY A 1 68 ? -20.753 -1.768 4.204 1.00 74.62 68 GLY A N 1
ATOM 545 C CA . GLY A 1 68 ? -21.568 -2.764 4.910 1.00 74.62 68 GLY A CA 1
ATOM 546 C C . GLY A 1 68 ? -21.768 -4.071 4.138 1.00 74.62 68 GLY A C 1
ATOM 547 O O . GLY A 1 68 ? -22.550 -4.914 4.561 1.00 74.62 68 GLY A O 1
ATOM 548 N N . SER A 1 69 ? -21.046 -4.256 3.029 1.00 61.44 69 SER A N 1
ATOM 549 C CA . SER A 1 69 ? -21.247 -5.365 2.093 1.00 61.44 69 SER A CA 1
ATOM 550 C C . SER A 1 69 ? -20.610 -6.683 2.545 1.00 61.44 69 SER A C 1
ATOM 552 O O . SER A 1 69 ? -20.877 -7.711 1.928 1.00 61.44 69 SER A O 1
ATOM 554 N N . SER A 1 70 ? -19.751 -6.695 3.572 1.00 61.88 70 SER A N 1
ATOM 555 C CA . SER A 1 70 ? -19.163 -7.945 4.069 1.00 61.88 70 SER A CA 1
ATOM 556 C C . SER A 1 70 ? -18.714 -7.847 5.530 1.00 61.88 70 SER A C 1
ATOM 558 O O . SER A 1 70 ? -18.109 -6.855 5.939 1.00 61.88 70 SER A O 1
ATOM 560 N N . SER A 1 71 ? -18.991 -8.889 6.319 1.00 63.84 71 SER A N 1
ATOM 561 C CA . SER A 1 71 ? -18.596 -9.006 7.731 1.00 63.84 71 SER A CA 1
ATOM 562 C C . SER A 1 71 ? -17.495 -10.047 7.970 1.00 63.84 71 SER A C 1
ATOM 564 O O . SER A 1 71 ? -17.192 -10.351 9.125 1.00 63.84 71 SER A O 1
ATOM 566 N N . HIS A 1 72 ? -16.869 -10.573 6.909 1.00 78.69 72 HIS A N 1
ATOM 567 C CA . HIS A 1 72 ? -15.886 -11.650 7.019 1.00 78.69 72 HIS A CA 1
ATOM 568 C C . HIS A 1 72 ? -14.665 -11.226 7.844 1.00 78.69 72 HIS A C 1
ATOM 570 O O . HIS A 1 72 ? -13.990 -10.241 7.539 1.00 78.69 72 HIS A O 1
ATOM 576 N N . PHE A 1 73 ? -14.369 -12.012 8.881 1.00 83.88 73 PHE A N 1
ATOM 577 C CA . PHE A 1 73 ? -13.244 -11.802 9.792 1.00 83.88 73 PHE A CA 1
ATOM 578 C C . PHE A 1 73 ? -11.910 -11.653 9.047 1.00 83.88 73 PHE A C 1
ATOM 580 O O . PHE A 1 73 ? -11.175 -10.708 9.307 1.00 83.88 73 PHE A O 1
ATOM 587 N N . LEU A 1 74 ? -11.650 -12.510 8.053 1.00 84.62 74 LEU A N 1
ATOM 588 C CA . LEU A 1 74 ? -10.415 -12.479 7.260 1.00 84.62 74 LEU A CA 1
ATOM 589 C C . LEU A 1 74 ? -10.188 -11.136 6.551 1.00 84.62 74 LEU A C 1
ATOM 591 O O . LEU A 1 74 ? -9.069 -10.631 6.547 1.00 84.62 74 LEU A O 1
ATOM 595 N N . LEU A 1 75 ? -11.246 -10.523 6.009 1.00 85.31 75 LEU A N 1
ATOM 596 C CA . LEU A 1 75 ? -11.153 -9.225 5.335 1.00 85.31 75 LEU A CA 1
ATOM 597 C C . LEU A 1 75 ? -10.831 -8.101 6.320 1.00 85.31 75 LEU A C 1
ATOM 599 O O . LEU A 1 75 ? -10.034 -7.220 6.010 1.00 85.31 75 LEU A O 1
ATOM 603 N N . LYS A 1 76 ? -11.405 -8.150 7.527 1.00 86.50 76 LYS A N 1
ATOM 604 C CA . LYS A 1 76 ? -11.070 -7.201 8.596 1.00 86.50 76 LYS A CA 1
ATOM 605 C C . LYS A 1 76 ? -9.620 -7.368 9.037 1.00 86.50 76 LYS A C 1
ATOM 607 O O . LYS A 1 76 ? -8.913 -6.372 9.140 1.00 86.50 76 LYS A O 1
ATOM 612 N N . THR A 1 77 ? -9.168 -8.602 9.255 1.00 88.75 77 THR A N 1
ATOM 613 C CA . THR A 1 77 ? -7.783 -8.883 9.652 1.00 88.75 77 THR A CA 1
ATOM 614 C C . THR A 1 77 ? -6.806 -8.367 8.605 1.00 88.75 77 THR A C 1
ATOM 616 O O . THR A 1 77 ? -5.886 -7.633 8.950 1.00 88.75 77 THR A O 1
ATOM 619 N N . TRP A 1 78 ? -7.048 -8.658 7.324 1.00 88.50 78 TRP A N 1
ATOM 620 C CA . TRP A 1 78 ? -6.206 -8.164 6.235 1.00 88.50 78 TRP A CA 1
ATOM 621 C C . TRP A 1 78 ? -6.203 -6.634 6.132 1.00 88.50 78 TRP A C 1
ATOM 623 O O . TRP A 1 78 ? -5.155 -6.033 5.918 1.00 88.50 78 TRP A O 1
ATOM 633 N N . PHE A 1 79 ? -7.355 -5.992 6.345 1.00 91.94 79 PHE A N 1
ATOM 634 C CA . PHE A 1 79 ? -7.472 -4.535 6.327 1.00 91.94 79 PHE A CA 1
ATOM 635 C C . PHE A 1 79 ? -6.693 -3.851 7.456 1.00 91.94 79 PHE A C 1
ATOM 637 O O . PHE A 1 79 ? -6.042 -2.837 7.223 1.00 91.94 79 PHE A O 1
ATOM 644 N N . TYR A 1 80 ? -6.752 -4.388 8.676 1.00 91.81 80 TYR A N 1
ATOM 645 C CA . TYR A 1 80 ? -6.085 -3.783 9.832 1.00 91.81 80 TYR A CA 1
ATOM 646 C C . TYR A 1 80 ? -4.599 -4.132 9.931 1.00 91.81 80 TYR A C 1
ATOM 648 O O . TYR A 1 80 ? -3.859 -3.390 10.579 1.00 91.81 80 TYR A O 1
ATOM 656 N N . LEU A 1 81 ? -4.148 -5.207 9.275 1.00 90.94 81 LEU A N 1
ATOM 657 C CA . LEU A 1 81 ? -2.773 -5.703 9.361 1.00 90.94 81 LEU A CA 1
ATOM 658 C C . LEU A 1 81 ? -1.722 -4.607 9.092 1.00 90.94 81 LEU A C 1
ATOM 660 O O . LEU A 1 81 ? -0.860 -4.416 9.956 1.00 90.94 81 LEU A O 1
ATOM 664 N N . PRO A 1 82 ? -1.798 -3.809 8.006 1.00 89.75 82 PRO A N 1
ATOM 665 C CA . PRO A 1 82 ? -0.810 -2.762 7.753 1.00 89.75 82 PRO A CA 1
ATOM 666 C C . PRO A 1 82 ? -0.778 -1.695 8.853 1.00 89.75 82 PRO A C 1
ATOM 668 O O . PRO A 1 82 ? 0.297 -1.304 9.299 1.00 89.75 82 PRO A O 1
ATOM 671 N N . ALA A 1 83 ? -1.944 -1.251 9.341 1.00 90.38 83 ALA A N 1
ATOM 672 C CA . ALA A 1 83 ? -2.003 -0.273 10.432 1.00 90.38 83 ALA A CA 1
ATOM 673 C C . ALA A 1 83 ? -1.440 -0.843 11.740 1.00 90.38 83 ALA A C 1
ATOM 675 O O . ALA A 1 83 ? -0.708 -0.147 12.442 1.00 90.38 83 ALA A O 1
ATOM 676 N N . THR A 1 84 ? -1.735 -2.106 12.059 1.00 90.56 84 THR A N 1
ATOM 677 C CA . THR A 1 84 ? -1.184 -2.754 13.256 1.00 90.56 84 THR A CA 1
ATOM 678 C C . THR A 1 84 ? 0.328 -2.927 13.174 1.00 90.56 84 THR A C 1
ATOM 680 O O . THR A 1 84 ? 1.007 -2.660 14.159 1.00 90.56 84 THR A O 1
ATOM 683 N N . ALA A 1 85 ? 0.875 -3.283 12.008 1.00 90.06 85 ALA A N 1
ATOM 684 C CA . ALA A 1 85 ? 2.319 -3.397 11.811 1.00 90.06 85 ALA A CA 1
ATOM 685 C C . ALA A 1 85 ? 3.027 -2.049 12.023 1.00 90.06 85 ALA A C 1
ATOM 687 O O . ALA A 1 85 ? 4.024 -1.985 12.741 1.00 90.06 85 ALA A O 1
ATOM 688 N N . VAL A 1 86 ? 2.474 -0.959 11.474 1.00 89.94 86 VAL A N 1
ATOM 689 C CA . VAL A 1 86 ? 2.992 0.401 11.703 1.00 89.94 86 VAL A CA 1
ATOM 690 C C . VAL A 1 86 ? 2.900 0.778 13.183 1.00 89.94 86 VAL A C 1
ATOM 692 O O . VAL A 1 86 ? 3.873 1.271 13.745 1.00 89.94 86 VAL A O 1
ATOM 695 N N . GLY A 1 87 ? 1.768 0.508 13.837 1.00 90.38 87 GLY A N 1
ATOM 696 C CA . GLY A 1 87 ? 1.591 0.784 15.263 1.00 90.38 87 GLY A CA 1
ATOM 697 C C . GLY A 1 87 ? 2.6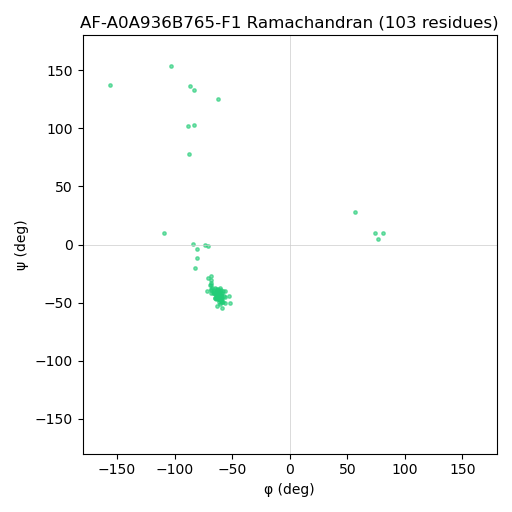01 0.041 16.143 1.00 90.38 87 GLY A C 1
ATOM 698 O O . GLY A 1 87 ? 3.216 0.651 17.014 1.00 90.38 87 GLY A O 1
ATOM 699 N N . LEU A 1 88 ? 2.827 -1.249 15.881 1.00 92.81 88 LEU A N 1
ATOM 700 C CA . LEU A 1 88 ? 3.826 -2.055 16.591 1.00 92.81 88 LEU A CA 1
ATOM 701 C C . LEU A 1 88 ? 5.247 -1.534 16.366 1.00 92.81 88 LEU A C 1
ATOM 703 O O . LEU A 1 88 ? 6.019 -1.455 17.319 1.00 92.81 88 LEU A O 1
ATOM 707 N N . TYR A 1 89 ? 5.580 -1.134 15.138 1.00 90.25 89 TYR A N 1
ATOM 708 C CA . TYR A 1 89 ? 6.881 -0.543 14.834 1.00 90.25 89 TYR A CA 1
ATOM 709 C C . TYR A 1 89 ? 7.099 0.781 15.575 1.00 90.25 89 TYR A C 1
ATOM 711 O O . TYR A 1 89 ? 8.155 0.985 16.168 1.00 90.25 89 TYR A O 1
ATOM 719 N N . VAL A 1 90 ? 6.095 1.663 15.596 1.00 91.50 90 VAL A N 1
ATOM 720 C CA . VAL A 1 90 ? 6.164 2.937 16.329 1.00 91.50 90 VAL A CA 1
ATOM 721 C C . VAL A 1 90 ? 6.327 2.691 17.829 1.00 91.50 90 VAL A C 1
ATOM 723 O O . VAL A 1 90 ? 7.181 3.314 18.452 1.00 91.50 90 VAL A O 1
ATOM 726 N N . LEU A 1 91 ? 5.569 1.756 18.408 1.00 91.75 91 LEU A N 1
ATOM 727 C CA . LEU A 1 91 ? 5.713 1.387 19.820 1.00 91.75 91 LEU A CA 1
ATOM 728 C C . LEU A 1 91 ? 7.114 0.854 20.128 1.00 91.75 91 LEU A C 1
ATOM 730 O O . LEU A 1 91 ? 7.729 1.269 21.109 1.00 91.75 91 LEU A O 1
ATOM 734 N N . TRP A 1 92 ? 7.638 -0.024 19.277 1.00 91.50 92 TRP A N 1
ATOM 735 C CA . TRP A 1 92 ? 8.995 -0.541 19.411 1.00 91.50 92 TRP A CA 1
ATOM 736 C C . TRP A 1 92 ? 10.051 0.569 19.312 1.00 91.50 92 TRP A C 1
ATOM 738 O O . TRP A 1 92 ? 10.947 0.638 20.152 1.00 91.50 92 TRP A O 1
ATOM 748 N N . ALA A 1 93 ? 9.912 1.488 18.353 1.00 87.81 93 ALA A N 1
ATOM 749 C CA . ALA A 1 93 ? 10.811 2.629 18.203 1.00 87.81 93 ALA A CA 1
ATOM 750 C C . ALA A 1 93 ? 10.782 3.548 19.437 1.00 87.81 93 ALA A C 1
ATOM 752 O O . ALA A 1 93 ? 11.831 3.977 19.913 1.00 87.81 93 ALA A O 1
ATOM 753 N N . ILE A 1 94 ? 9.597 3.799 20.002 1.00 89.06 94 ILE A N 1
ATOM 754 C CA . ILE A 1 94 ? 9.437 4.571 21.241 1.00 89.06 94 ILE A CA 1
ATOM 755 C C . ILE A 1 94 ? 10.155 3.881 22.411 1.00 89.06 94 ILE A C 1
ATOM 757 O O . ILE A 1 94 ? 10.896 4.535 23.146 1.00 89.06 94 ILE A O 1
ATOM 761 N N . LEU A 1 95 ? 9.980 2.565 22.573 1.00 88.69 95 LEU A N 1
ATOM 762 C CA . LEU A 1 95 ? 10.669 1.799 23.616 1.00 88.69 95 LEU A CA 1
ATOM 763 C C . LEU A 1 95 ? 12.189 1.890 23.475 1.00 88.69 95 LEU A C 1
ATOM 765 O O . LEU A 1 95 ? 12.873 2.098 24.476 1.00 88.69 95 LEU A O 1
ATOM 769 N N . LEU A 1 96 ? 12.713 1.796 22.250 1.00 85.81 96 LEU A N 1
ATOM 770 C CA . LEU A 1 96 ? 14.142 1.964 22.003 1.00 85.81 96 LEU A CA 1
ATOM 771 C C . LEU A 1 96 ? 14.637 3.346 22.426 1.00 85.81 96 LEU A C 1
ATOM 773 O O . LEU A 1 96 ? 15.629 3.418 23.148 1.00 85.81 96 LEU A O 1
ATOM 777 N N . VAL A 1 97 ? 13.929 4.416 22.049 1.00 84.25 97 VAL A N 1
ATOM 778 C CA . VAL A 1 97 ? 14.275 5.800 22.423 1.00 84.2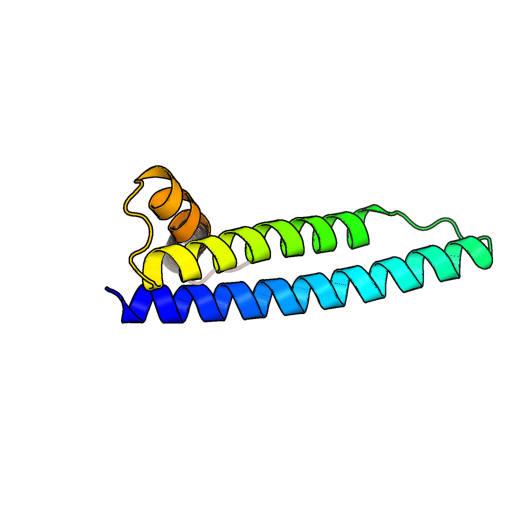5 97 VAL A CA 1
ATOM 779 C C . VAL A 1 97 ? 14.345 5.970 23.943 1.00 84.25 97 VAL A C 1
ATOM 781 O O . VAL A 1 97 ? 15.288 6.579 24.447 1.00 84.25 97 VAL A O 1
ATOM 784 N N . PHE A 1 98 ? 13.374 5.425 24.681 1.00 82.50 98 PHE A N 1
ATOM 785 C CA . PHE A 1 98 ? 13.371 5.509 26.142 1.00 82.50 98 PHE A CA 1
ATOM 786 C C . PHE A 1 98 ? 14.440 4.616 26.784 1.00 82.50 98 PHE A C 1
ATOM 788 O O . PHE A 1 98 ? 15.097 5.041 27.733 1.00 82.50 98 PHE A O 1
ATOM 795 N N . SER A 1 99 ? 14.658 3.406 26.261 1.00 79.38 99 SER A N 1
ATOM 796 C CA . SER A 1 99 ? 15.653 2.465 26.795 1.00 79.38 99 SER A CA 1
ATOM 797 C C . SER A 1 99 ? 17.102 2.889 26.536 1.00 79.38 99 SER A C 1
ATOM 799 O O . SER A 1 99 ? 17.979 2.570 27.334 1.00 79.38 99 SER A O 1
ATOM 801 N N . SER A 1 100 ? 17.365 3.635 25.457 1.00 68.56 100 SER A N 1
ATOM 802 C CA . SER A 1 100 ? 18.706 4.127 25.126 1.00 68.56 100 SER A CA 1
ATOM 803 C C . SER A 1 100 ? 19.094 5.381 25.914 1.00 68.56 100 SER A C 1
ATOM 805 O O . SER A 1 100 ? 20.224 5.853 25.794 1.00 68.56 100 SER A O 1
ATOM 807 N N . GLY A 1 101 ? 18.189 5.936 26.734 1.00 59.00 101 GLY A N 1
ATOM 808 C CA . GLY A 1 101 ? 18.471 7.090 27.593 1.00 59.00 101 GLY A CA 1
ATOM 809 C C . GLY A 1 101 ? 18.977 8.318 26.829 1.00 59.00 101 GLY A C 1
ATOM 810 O O . GLY A 1 101 ? 19.767 9.090 27.368 1.00 59.00 101 GLY A O 1
ATOM 811 N N . GLY A 1 102 ? 18.597 8.469 25.555 1.00 57.16 102 GLY A N 1
A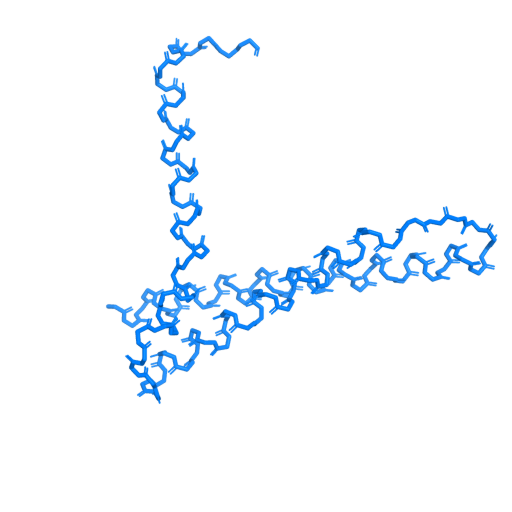TOM 812 C CA . GLY A 1 102 ? 19.087 9.544 24.687 1.00 57.16 102 GLY A CA 1
ATOM 813 C C . GLY A 1 102 ? 20.504 9.346 24.134 1.00 57.16 102 GLY A C 1
ATOM 814 O O . GLY A 1 102 ? 20.999 10.226 23.433 1.00 57.16 102 GLY A O 1
ATOM 815 N N . LYS A 1 103 ? 21.160 8.204 24.381 1.00 58.19 103 LYS A N 1
ATOM 816 C CA . LYS A 1 103 ? 22.441 7.851 23.751 1.00 58.19 103 LYS A CA 1
ATOM 817 C C . LYS A 1 103 ? 22.186 7.143 22.424 1.00 58.19 103 LYS A C 1
ATOM 819 O O . LYS A 1 103 ? 22.245 5.920 22.327 1.00 58.19 103 LYS A O 1
ATOM 824 N N . TRP A 1 104 ? 21.855 7.934 21.413 1.00 59.88 104 TRP A N 1
ATOM 825 C CA . TRP A 1 104 ? 21.930 7.510 20.020 1.00 59.88 104 TRP A CA 1
ATOM 826 C C . TRP A 1 104 ? 23.380 7.710 19.578 1.00 59.88 104 TRP A C 1
ATOM 828 O O . TRP A 1 104 ? 23.810 8.847 19.408 1.00 59.88 104 TRP A O 1
ATOM 838 N N . ASN A 1 105 ? 24.140 6.616 19.511 1.00 53.84 105 ASN A N 1
ATOM 839 C CA . ASN A 1 105 ? 25.418 6.590 18.797 1.00 53.84 105 ASN A CA 1
ATOM 840 C C . ASN A 1 105 ? 25.143 6.457 17.299 1.00 53.84 105 ASN A C 1
ATOM 842 O O . ASN A 1 105 ? 24.276 5.618 16.958 1.00 53.84 105 ASN A O 1
#

Radius of gyration: 18.57 Å; Cα contacts (8 Å, |Δi|>4): 78; chains: 1; bounding box: 47×22×53 Å

pLDDT: mean 88.33, std 9.88, range [53.84, 97.5]

Secondary structure (DSSP, 8-state):
-HHHHHHHHHHHHHHHHHHHHHHHHHHHHHHHHHHTT----THHHHHHHHHHHHHHHHHHHHHHHHTT----HHHHHHHHHHHHHHHHHHHHHHHHHHHTTT---